Protein AF-A0A243SFG6-F1 (afdb_monomer_lite)

Foldseek 3Di:
DKADPVVRDDDDDDDPDDPVVVLVVLLDQDDDDSNVDNRIDDPDDDDDPDDD

pLDDT: mean 93.02, std 5.15, range [64.88, 97.62]

Sequence (52 aa):
MLFSRSQDKYYVGYTSMVLEERLRRHLSTHKGFTARAKDWAIVYSELFDQKS

Structure (mmCIF, N/CA/C/O backbone):
data_AF-A0A243SFG6-F1
#
_entry.id   AF-A0A243SFG6-F1
#
loop_
_atom_site.group_PDB
_atom_site.id
_atom_site.type_symbol
_atom_site.label_atom_id
_atom_site.label_alt_id
_atom_site.label_comp_id
_atom_site.label_asym_id
_atom_site.label_entity_id
_atom_site.label_seq_id
_atom_site.pdbx_PDB_ins_code
_atom_site.Cartn_x
_atom_site.Cartn_y
_atom_site.Cartn_z
_atom_site.occupancy
_atom_site.B_iso_or_equiv
_atom_site.auth_seq_id
_atom_site.auth_comp_id
_atom_site.auth_asym_id
_atom_site.auth_atom_id
_atom_site.pdbx_PDB_model_num
ATOM 1 N N . MET A 1 1 ? -1.802 -2.162 -7.397 1.00 94.50 1 MET A N 1
ATOM 2 C CA . MET A 1 1 ? -3.141 -1.875 -6.841 1.00 94.50 1 MET A CA 1
ATOM 3 C C . MET A 1 1 ? -3.124 -2.108 -5.340 1.00 94.50 1 MET A C 1
ATOM 5 O O . MET A 1 1 ? -2.592 -3.123 -4.896 1.00 94.50 1 MET A O 1
ATOM 9 N N . LEU A 1 2 ? -3.686 -1.176 -4.572 1.00 96.38 2 LEU A N 1
ATOM 10 C CA . LEU A 1 2 ? -3.849 -1.300 -3.124 1.00 96.38 2 LEU A CA 1
ATOM 11 C C . LEU A 1 2 ? -5.334 -1.366 -2.763 1.00 96.38 2 LEU A C 1
ATOM 13 O O . LEU A 1 2 ? -6.144 -0.718 -3.425 1.00 96.38 2 LEU A O 1
ATOM 17 N N . PHE A 1 3 ? -5.671 -2.084 -1.698 1.00 97.62 3 PHE A N 1
ATOM 18 C CA . PHE A 1 3 ? -7.018 -2.142 -1.132 1.00 97.62 3 PHE A CA 1
ATOM 19 C C . PHE A 1 3 ? -6.997 -1.718 0.337 1.00 97.62 3 PHE A C 1
ATOM 21 O O . PHE A 1 3 ? -6.080 -2.084 1.069 1.00 97.62 3 PHE A O 1
ATOM 28 N N . SER A 1 4 ? -7.999 -0.950 0.757 1.00 96.81 4 SER A N 1
ATOM 29 C CA . SER A 1 4 ? -8.266 -0.623 2.160 1.00 96.81 4 SER A CA 1
ATOM 30 C C . SER A 1 4 ? -9.601 -1.240 2.553 1.00 96.81 4 SER A C 1
ATOM 32 O O . SER A 1 4 ? -10.633 -0.916 1.961 1.00 96.81 4 SER A O 1
ATOM 34 N N . ARG A 1 5 ? -9.584 -2.113 3.567 1.00 96.56 5 ARG A N 1
ATOM 35 C CA . ARG A 1 5 ? -10.790 -2.785 4.070 1.00 96.56 5 ARG A CA 1
ATOM 36 C C . ARG A 1 5 ? -11.684 -1.812 4.830 1.00 96.56 5 ARG A C 1
ATOM 38 O O . ARG A 1 5 ? -12.896 -1.858 4.681 1.00 96.56 5 ARG A O 1
ATOM 45 N N . SER A 1 6 ? -11.088 -0.926 5.622 1.00 96.38 6 SER A N 1
ATOM 46 C CA . SER A 1 6 ? -11.802 0.068 6.426 1.00 96.38 6 SER A CA 1
ATOM 47 C C . SER A 1 6 ? -12.536 1.108 5.582 1.00 96.38 6 SER A C 1
ATOM 49 O O . SER A 1 6 ? -13.558 1.629 6.016 1.00 96.38 6 SER A O 1
ATOM 51 N N . GLN A 1 7 ? -12.026 1.419 4.388 1.00 94.06 7 GLN A N 1
ATOM 52 C CA . GLN A 1 7 ? -12.672 2.348 3.458 1.00 94.06 7 GLN A CA 1
ATOM 53 C C . GLN A 1 7 ? -13.524 1.645 2.401 1.00 94.06 7 GLN A C 1
ATOM 55 O O . GLN A 1 7 ? -14.295 2.319 1.721 1.00 94.06 7 GLN A O 1
ATOM 60 N N . ASP A 1 8 ? -13.343 0.335 2.227 1.00 96.12 8 ASP A N 1
ATOM 61 C CA . ASP A 1 8 ? -13.848 -0.424 1.082 1.00 96.12 8 ASP A CA 1
ATOM 62 C C . ASP A 1 8 ? -13.507 0.274 -0.251 1.00 96.12 8 ASP A C 1
ATOM 64 O O . ASP A 1 8 ? -14.359 0.629 -1.071 1.00 96.12 8 ASP A O 1
ATOM 68 N N . LYS A 1 9 ? -12.215 0.594 -0.424 1.00 96.69 9 LYS A N 1
ATOM 69 C CA . LYS A 1 9 ? -11.701 1.325 -1.594 1.00 96.69 9 LYS A CA 1
ATOM 70 C C . LYS A 1 9 ? -10.444 0.699 -2.163 1.00 96.69 9 LYS A C 1
ATOM 72 O O . LYS A 1 9 ? -9.579 0.203 -1.441 1.00 96.69 9 LYS A O 1
ATOM 77 N N . TYR A 1 10 ? -10.313 0.864 -3.476 1.00 96.44 10 TYR A N 1
ATOM 78 C CA . TYR A 1 10 ? -9.114 0.545 -4.232 1.00 96.44 10 TYR A CA 1
ATOM 79 C C . TYR A 1 10 ? -8.339 1.811 -4.592 1.00 96.44 10 TYR A C 1
ATOM 81 O O . TYR A 1 10 ? -8.914 2.863 -4.878 1.00 96.44 10 TYR A O 1
ATOM 89 N N . TYR A 1 11 ? -7.017 1.686 -4.614 1.00 94.62 11 TYR A N 1
ATOM 90 C CA . TYR A 1 11 ? -6.102 2.672 -5.165 1.00 94.62 11 TYR A CA 1
ATOM 91 C C . TYR A 1 11 ? -5.294 2.037 -6.300 1.00 94.62 11 TYR A C 1
ATOM 93 O O . TYR A 1 11 ? -4.581 1.044 -6.111 1.00 94.62 11 TYR A O 1
ATOM 101 N N . VAL A 1 12 ? -5.397 2.627 -7.488 1.00 95.06 12 VAL A N 1
ATOM 102 C CA . VAL A 1 12 ? -4.643 2.229 -8.680 1.00 95.06 12 VAL A CA 1
ATOM 103 C C . VAL A 1 12 ? -3.625 3.317 -8.984 1.00 95.06 12 VAL A C 1
ATOM 105 O O . VAL A 1 12 ? -3.949 4.501 -9.026 1.00 95.06 12 VAL A O 1
ATOM 108 N N . GLY A 1 13 ? -2.374 2.916 -9.170 1.00 92.94 13 GLY A N 1
ATOM 109 C CA . GLY A 1 13 ? -1.289 3.821 -9.503 1.00 92.94 13 GLY A CA 1
ATOM 110 C C . GLY A 1 13 ? -0.014 3.046 -9.788 1.00 92.94 13 GLY A C 1
ATOM 111 O O . GLY A 1 13 ? 0.091 1.867 -9.454 1.00 92.94 13 GLY A O 1
ATOM 112 N N . TYR A 1 14 ? 0.954 3.735 -10.376 1.00 93.75 14 TYR A N 1
ATOM 113 C CA . TYR A 1 14 ? 2.278 3.197 -10.666 1.00 93.75 14 TYR A CA 1
ATOM 114 C C . TYR A 1 14 ? 3.315 3.789 -9.711 1.00 93.75 14 TYR A C 1
ATOM 116 O O . TYR A 1 14 ? 3.101 4.849 -9.109 1.00 93.75 14 TYR A O 1
ATOM 124 N N . THR A 1 15 ? 4.455 3.120 -9.579 1.00 92.56 15 THR A N 1
ATOM 125 C CA . THR A 1 15 ? 5.607 3.589 -8.808 1.00 92.56 15 THR A CA 1
ATOM 126 C C . THR A 1 15 ? 6.892 3.170 -9.512 1.00 92.56 15 THR A C 1
ATOM 128 O O . THR A 1 15 ? 6.959 2.064 -10.028 1.00 92.56 15 THR A O 1
ATOM 131 N N . SER A 1 16 ? 7.902 4.042 -9.526 1.00 92.62 16 SER A N 1
ATOM 1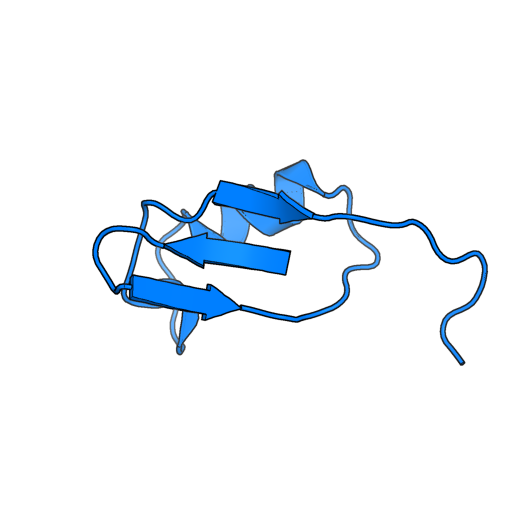32 C CA . SER A 1 16 ? 9.277 3.679 -9.920 1.00 92.62 16 SER A CA 1
ATOM 133 C C . SER A 1 16 ? 10.147 3.330 -8.706 1.00 92.62 16 SER A C 1
ATOM 135 O O . SER A 1 16 ? 11.330 3.048 -8.840 1.00 92.62 16 SER A O 1
ATOM 137 N N . MET A 1 17 ? 9.570 3.406 -7.505 1.00 90.94 17 MET A N 1
ATOM 138 C CA . MET A 1 17 ? 10.205 2.996 -6.255 1.00 90.94 17 MET A CA 1
ATOM 139 C C . MET A 1 17 ? 9.934 1.516 -5.995 1.00 90.94 17 MET A C 1
ATOM 141 O O . MET A 1 17 ? 8.940 0.978 -6.480 1.00 90.94 17 MET A O 1
ATOM 145 N N . VAL A 1 18 ? 10.742 0.918 -5.123 1.00 92.38 18 VAL A N 1
ATOM 146 C CA . VAL A 1 18 ? 10.456 -0.382 -4.508 1.00 92.38 18 VAL A CA 1
ATOM 147 C C . VAL A 1 18 ? 9.027 -0.391 -3.936 1.00 92.38 18 VAL A C 1
ATOM 149 O O . VAL A 1 18 ? 8.570 0.593 -3.337 1.00 92.38 18 VAL A O 1
ATOM 152 N N . LEU A 1 19 ? 8.293 -1.478 -4.177 1.00 92.44 19 LEU A N 1
ATOM 153 C CA . LEU A 1 19 ? 6.856 -1.575 -3.912 1.00 92.44 19 LEU A CA 1
ATOM 154 C C . LEU A 1 19 ? 6.532 -1.396 -2.418 1.00 92.44 19 LEU A C 1
ATOM 156 O O . LEU A 1 19 ? 5.562 -0.724 -2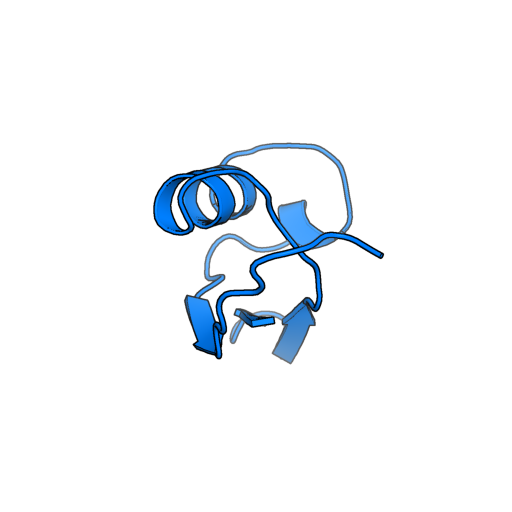.058 1.00 92.44 19 LEU A O 1
ATOM 160 N N . GLU A 1 20 ? 7.392 -1.916 -1.55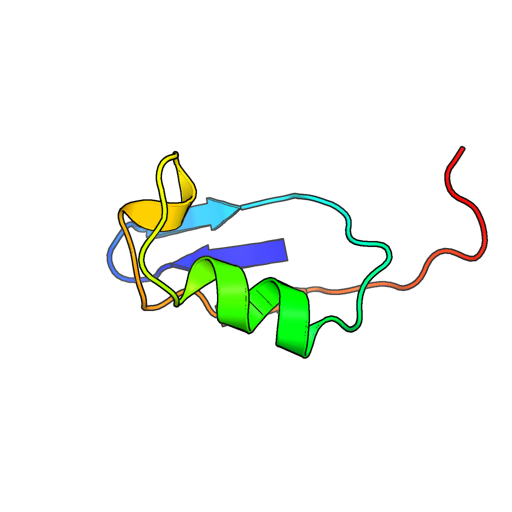3 1.00 92.88 20 GLU A N 1
ATOM 161 C CA . GLU A 1 20 ? 7.323 -1.805 -0.099 1.00 92.88 20 GLU A CA 1
ATOM 162 C C . GLU A 1 20 ? 7.447 -0.350 0.360 1.00 92.88 20 GLU A C 1
ATOM 164 O O . GLU A 1 20 ? 6.695 0.101 1.223 1.00 92.88 20 GLU A O 1
ATOM 169 N N . GLU A 1 21 ? 8.337 0.430 -0.258 1.00 94.69 21 GLU A N 1
ATOM 170 C CA . GLU A 1 21 ? 8.507 1.846 0.073 1.00 94.69 21 GLU A CA 1
ATOM 171 C C . GLU A 1 21 ? 7.281 2.662 -0.356 1.00 94.69 21 GLU A C 1
ATOM 173 O O . GLU A 1 21 ? 6.808 3.545 0.367 1.00 94.69 21 GLU A O 1
ATOM 178 N N . ARG A 1 22 ? 6.684 2.319 -1.506 1.00 94.50 22 ARG A N 1
ATOM 179 C CA . ARG A 1 22 ? 5.403 2.897 -1.929 1.00 94.50 22 ARG A CA 1
ATOM 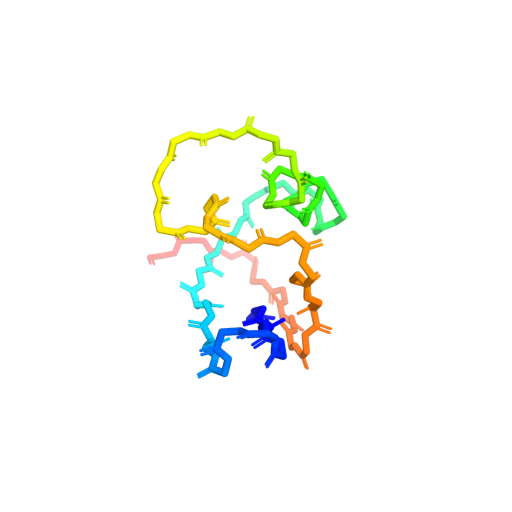180 C C . ARG A 1 22 ? 4.307 2.603 -0.907 1.00 94.50 22 ARG A C 1
ATOM 182 O O . ARG A 1 22 ? 3.582 3.530 -0.531 1.00 94.50 22 ARG A O 1
ATOM 189 N N . LEU A 1 23 ? 4.199 1.356 -0.452 1.00 95.31 23 LEU A N 1
ATOM 190 C CA . LEU A 1 23 ? 3.233 0.956 0.567 1.00 95.31 23 LEU A CA 1
ATOM 191 C C . LEU A 1 23 ? 3.467 1.714 1.880 1.00 95.31 23 LEU A C 1
ATOM 193 O O . LEU A 1 23 ? 2.535 2.321 2.408 1.00 95.31 23 LEU A O 1
ATOM 197 N N . ARG A 1 24 ? 4.715 1.787 2.354 1.00 95.19 24 ARG A N 1
ATOM 198 C CA . ARG A 1 24 ? 5.095 2.510 3.577 1.00 95.19 24 ARG A CA 1
ATOM 199 C C . ARG A 1 24 ? 4.621 3.963 3.559 1.00 95.19 24 ARG A C 1
ATOM 201 O O . ARG A 1 24 ? 4.083 4.441 4.553 1.00 95.19 24 ARG A O 1
ATOM 208 N N . ARG A 1 25 ? 4.732 4.656 2.419 1.00 93.94 25 ARG A N 1
ATOM 209 C CA . ARG A 1 25 ? 4.222 6.033 2.262 1.00 93.94 25 ARG A CA 1
ATOM 210 C C . ARG A 1 25 ? 2.697 6.138 2.367 1.00 93.94 25 ARG A C 1
ATOM 212 O O . ARG A 1 25 ? 2.192 7.154 2.834 1.00 93.94 25 ARG A O 1
ATOM 219 N N . HIS A 1 26 ? 1.953 5.114 1.947 1.00 92.56 26 HIS A N 1
ATOM 220 C CA . HIS A 1 26 ? 0.488 5.090 2.082 1.00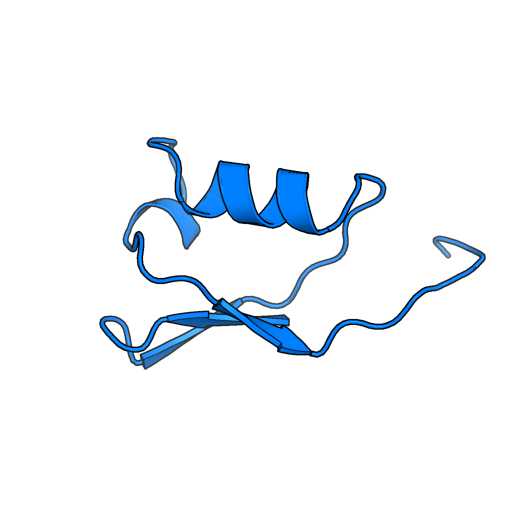 92.56 26 HIS A CA 1
ATOM 221 C C . HIS A 1 26 ? 0.088 4.886 3.549 1.00 92.56 26 HIS A C 1
ATOM 223 O O . HIS A 1 26 ? -0.851 5.517 4.042 1.00 92.56 26 HIS A O 1
ATOM 229 N N . LEU A 1 27 ? 0.869 4.077 4.266 1.00 93.81 27 LEU A N 1
ATOM 230 C CA . LEU A 1 27 ? 0.712 3.804 5.692 1.00 93.81 27 LEU A CA 1
ATOM 231 C C . LEU A 1 27 ? 1.255 4.926 6.597 1.00 93.81 27 LEU A C 1
ATOM 233 O O . LEU A 1 27 ? 0.864 5.006 7.753 1.00 93.81 27 LEU A O 1
ATOM 237 N N . SER A 1 28 ? 2.092 5.842 6.104 1.00 94.19 28 SER A N 1
ATOM 238 C CA . SER A 1 28 ? 2.570 6.994 6.883 1.00 94.19 28 SER A CA 1
ATOM 239 C C . SER A 1 28 ? 1.592 8.170 6.842 1.00 94.19 28 SER A C 1
ATOM 241 O O . SER A 1 28 ? 0.815 8.316 5.895 1.00 94.19 28 SER A O 1
ATOM 243 N N . THR A 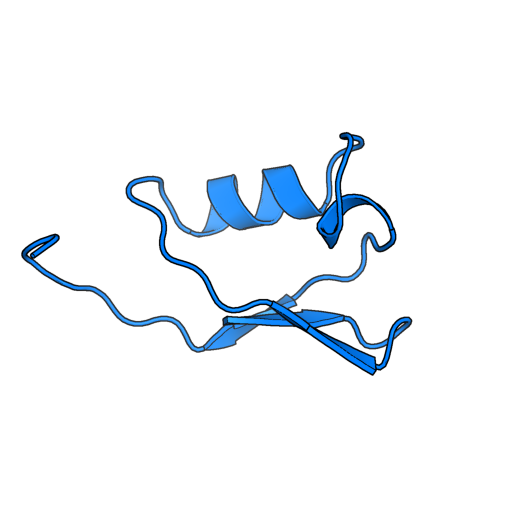1 29 ? 1.632 9.060 7.833 1.00 92.25 29 THR A N 1
ATOM 244 C CA . THR A 1 29 ? 0.847 10.307 7.815 1.00 92.25 29 THR A CA 1
ATOM 245 C C . THR A 1 29 ? 1.319 11.217 6.680 1.00 92.25 29 THR A C 1
ATOM 247 O O . THR A 1 29 ? 2.499 11.534 6.569 1.00 92.25 29 THR A O 1
ATOM 250 N N . HIS A 1 30 ? 0.394 11.615 5.811 1.00 91.12 30 HIS A N 1
ATOM 251 C CA . HIS A 1 30 ? 0.615 12.541 4.698 1.00 91.12 30 HIS A CA 1
ATOM 252 C C . HIS A 1 30 ? -0.712 13.240 4.364 1.00 91.12 30 HIS A C 1
ATOM 254 O O . HIS A 1 30 ? -1.724 12.990 5.015 1.00 91.12 30 HIS A O 1
ATOM 260 N N . LYS A 1 31 ? -0.733 14.126 3.366 1.00 92.88 31 LYS A N 1
ATOM 261 C CA . LYS A 1 31 ? -1.973 14.727 2.846 1.00 92.88 31 LYS A CA 1
ATOM 262 C C . LYS A 1 31 ? -2.424 13.985 1.587 1.00 92.88 31 LYS A C 1
ATOM 264 O O . LYS A 1 31 ? -1.581 13.556 0.806 1.00 92.88 31 LYS A O 1
ATOM 269 N N . GLY A 1 32 ? -3.732 13.883 1.357 1.00 91.31 32 GLY A N 1
ATOM 270 C CA . GLY A 1 32 ? -4.297 13.344 0.113 1.00 91.31 32 GLY A CA 1
ATOM 271 C C . GLY A 1 32 ? -5.272 12.186 0.320 1.00 91.31 32 GLY A C 1
ATOM 272 O O . GLY A 1 32 ? -5.617 11.835 1.445 1.00 91.31 32 GLY A O 1
ATOM 273 N N . PHE A 1 33 ? -5.730 11.599 -0.787 1.00 89.81 33 PHE A N 1
ATOM 274 C CA . PHE A 1 33 ? -6.749 10.544 -0.791 1.00 89.81 33 PHE A CA 1
ATOM 275 C C . PHE A 1 33 ? -6.337 9.324 0.045 1.00 89.81 33 PHE A C 1
ATOM 277 O O . PHE A 1 33 ? -7.055 8.912 0.953 1.00 89.81 33 PHE A O 1
ATOM 284 N N . THR A 1 34 ? -5.137 8.802 -0.209 1.00 91.12 34 THR A N 1
ATOM 285 C CA . THR A 1 34 ? -4.595 7.608 0.452 1.00 91.12 34 THR A CA 1
ATOM 286 C C . THR A 1 34 ? -4.216 7.844 1.910 1.00 91.12 34 THR A C 1
ATOM 288 O O . THR A 1 34 ? -4.008 6.894 2.654 1.00 91.12 34 THR A O 1
ATOM 291 N N . ALA A 1 35 ? -4.165 9.096 2.367 1.00 92.56 35 ALA A N 1
ATOM 292 C CA . ALA A 1 35 ? -3.851 9.399 3.755 1.00 92.56 35 ALA A CA 1
ATOM 293 C C . ALA A 1 35 ? -4.987 9.061 4.730 1.00 92.56 35 ALA A C 1
ATOM 295 O O . ALA A 1 35 ? -4.710 8.886 5.915 1.00 92.56 35 ALA A O 1
ATOM 296 N N . ARG A 1 36 ? -6.230 8.962 4.236 1.00 91.75 36 ARG A N 1
ATOM 297 C CA . ARG A 1 36 ? -7.449 8.730 5.034 1.00 91.75 36 ARG A CA 1
ATOM 298 C C . ARG A 1 36 ? -7.508 7.348 5.684 1.00 91.75 36 ARG A C 1
ATOM 300 O O . ARG A 1 36 ? -8.276 7.159 6.618 1.00 91.75 36 ARG A O 1
ATOM 307 N N . ALA A 1 37 ? -6.699 6.412 5.197 1.00 94.00 37 ALA A N 1
ATOM 308 C CA . ALA A 1 37 ? -6.619 5.054 5.706 1.00 94.00 37 ALA A CA 1
ATOM 309 C C . ALA A 1 37 ? -5.164 4.616 5.893 1.00 94.00 37 ALA A C 1
ATOM 311 O O . ALA A 1 37 ? -4.242 5.153 5.268 1.00 94.00 37 ALA A O 1
ATOM 312 N N . LYS A 1 38 ? -4.967 3.661 6.802 1.00 95.06 38 LYS A N 1
ATOM 313 C CA . LYS A 1 38 ? -3.657 3.137 7.229 1.00 95.06 38 LYS A CA 1
ATOM 314 C C . LYS A 1 38 ? -3.628 1.608 7.233 1.00 95.06 38 LYS A C 1
ATOM 316 O O . LYS A 1 38 ? -2.738 1.009 7.812 1.00 95.06 38 LYS A O 1
ATOM 321 N N . ASP A 1 39 ? -4.602 0.993 6.581 1.00 95.94 39 ASP A N 1
ATOM 322 C CA . ASP A 1 39 ? -4.765 -0.449 6.406 1.00 95.94 39 ASP A CA 1
ATOM 323 C C . ASP A 1 39 ? -4.639 -0.845 4.926 1.00 95.94 39 ASP A C 1
ATOM 325 O O . ASP A 1 39 ? -5.160 -1.875 4.504 1.00 95.94 39 ASP A O 1
ATOM 329 N N . TRP A 1 40 ? -3.983 -0.002 4.122 1.00 97.19 40 TRP A N 1
ATOM 330 C CA . TRP A 1 40 ? -3.707 -0.309 2.725 1.00 97.19 40 TRP A CA 1
ATOM 331 C C . TRP A 1 40 ? -2.882 -1.592 2.629 1.00 97.19 40 TRP A C 1
ATOM 333 O O . TRP A 1 40 ? -1.845 -1.714 3.277 1.00 97.19 40 TRP A O 1
ATOM 343 N N . ALA A 1 41 ? -3.313 -2.513 1.775 1.00 96.81 41 ALA A N 1
ATOM 344 C CA . ALA A 1 41 ? -2.598 -3.739 1.453 1.00 96.81 41 ALA A CA 1
ATOM 345 C C . ALA A 1 41 ? -2.411 -3.858 -0.061 1.00 96.81 41 ALA A C 1
ATOM 347 O O . ALA A 1 41 ? -3.278 -3.445 -0.835 1.00 96.81 41 ALA A O 1
ATOM 348 N N . ILE A 1 42 ? -1.282 -4.421 -0.492 1.00 96.31 42 ILE A N 1
ATOM 349 C CA . ILE A 1 42 ? -1.051 -4.743 -1.902 1.00 96.31 42 ILE A CA 1
ATOM 350 C C . ILE A 1 42 ? -1.877 -5.978 -2.244 1.00 96.31 42 ILE A C 1
ATOM 352 O O . ILE A 1 42 ? -1.712 -7.023 -1.625 1.00 96.31 42 ILE A O 1
ATOM 356 N N . VAL A 1 43 ? -2.751 -5.849 -3.239 1.00 97.19 43 VAL A N 1
ATOM 357 C CA . VAL A 1 43 ? -3.575 -6.964 -3.744 1.00 97.19 43 VAL A CA 1
ATOM 358 C C . VAL A 1 43 ? -3.212 -7.361 -5.172 1.00 97.19 43 VAL A C 1
ATOM 360 O O . VAL A 1 43 ? -3.561 -8.446 -5.617 1.00 97.19 43 VAL A O 1
ATOM 363 N N . TYR A 1 44 ? -2.501 -6.490 -5.889 1.00 96.31 44 TYR A N 1
ATOM 364 C CA . TYR A 1 44 ? -1.983 -6.764 -7.225 1.00 96.31 44 TYR A CA 1
ATOM 365 C C . TYR A 1 44 ? -0.778 -5.870 -7.509 1.00 96.31 44 TYR A C 1
ATOM 367 O O . TYR A 1 44 ? -0.798 -4.674 -7.188 1.00 96.31 44 TYR A O 1
ATOM 375 N N . SER A 1 45 ? 0.242 -6.418 -8.153 1.00 95.12 45 SER A N 1
ATOM 376 C CA . SER A 1 45 ? 1.393 -5.678 -8.662 1.00 95.12 45 SER A CA 1
ATOM 377 C C . SER A 1 45 ? 1.947 -6.382 -9.887 1.00 95.12 45 SER A C 1
ATOM 379 O O . SER A 1 45 ? 2.054 -7.604 -9.895 1.00 95.12 45 SER A O 1
ATOM 381 N N . GLU A 1 46 ? 2.353 -5.598 -10.871 1.00 94.12 46 GLU A N 1
ATOM 382 C CA . GLU A 1 46 ? 3.036 -6.066 -12.069 1.00 94.12 46 GLU A CA 1
ATOM 383 C C . GLU A 1 46 ? 4.201 -5.117 -12.364 1.00 94.12 46 GLU A C 1
ATOM 385 O O . GLU A 1 46 ? 4.171 -3.943 -11.971 1.00 94.12 46 GLU A O 1
ATOM 390 N N . LEU A 1 47 ? 5.245 -5.643 -12.997 1.00 92.25 47 LEU A N 1
ATOM 391 C CA . LEU A 1 47 ? 6.420 -4.873 -13.385 1.00 92.25 47 LEU A CA 1
ATOM 392 C C . LEU A 1 47 ? 6.315 -4.508 -14.862 1.00 92.25 47 LEU A C 1
ATOM 394 O O . LEU A 1 47 ? 5.898 -5.323 -15.680 1.00 92.25 47 LEU A O 1
ATOM 398 N N . PHE A 1 48 ? 6.727 -3.286 -15.180 1.00 91.19 48 PHE A N 1
ATOM 399 C CA . PHE A 1 48 ? 6.809 -2.788 -16.544 1.00 91.19 48 PHE A CA 1
ATOM 400 C C . PHE A 1 48 ? 8.226 -2.291 -16.805 1.00 91.19 48 PHE A C 1
ATOM 402 O O . PHE A 1 48 ? 8.763 -1.518 -16.008 1.00 91.19 48 PHE A O 1
ATOM 409 N N . ASP A 1 49 ? 8.801 -2.697 -17.935 1.00 88.62 49 ASP A N 1
ATOM 410 C CA . ASP A 1 49 ? 10.158 -2.301 -18.330 1.00 88.62 49 ASP A CA 1
ATOM 411 C C . ASP A 1 49 ? 10.233 -0.836 -18.770 1.00 88.62 49 ASP A C 1
ATOM 413 O O . ASP A 1 49 ? 11.285 -0.201 -18.691 1.00 88.62 49 ASP A O 1
ATOM 417 N N . GLN A 1 50 ? 9.112 -0.282 -19.236 1.00 86.69 50 GLN A N 1
ATOM 418 C CA . GLN A 1 50 ? 9.023 1.094 -19.700 1.00 86.69 50 GLN A CA 1
ATOM 419 C C . GLN A 1 50 ? 7.817 1.806 -19.104 1.00 86.69 50 GLN A C 1
ATOM 421 O O . GLN A 1 50 ? 6.751 1.231 -18.886 1.00 86.69 50 GLN A O 1
ATOM 426 N N . LYS A 1 51 ? 8.005 3.103 -18.873 1.00 76.56 51 LYS A N 1
ATOM 427 C CA . LYS A 1 51 ? 6.940 4.043 -18.550 1.00 76.56 51 LYS A CA 1
ATOM 428 C C . LYS A 1 51 ? 6.632 4.830 -19.825 1.00 76.56 51 LYS A C 1
ATOM 430 O O . LYS A 1 51 ? 7.306 5.826 -20.082 1.00 76.56 51 LYS A O 1
ATOM 435 N N . SER A 1 52 ? 5.695 4.336 -20.629 1.00 64.88 52 SER A N 1
ATOM 436 C CA . SER A 1 52 ? 5.253 4.963 -21.885 1.00 64.88 52 SER A CA 1
ATOM 437 C C . SER A 1 52 ? 4.033 5.851 -21.670 1.00 64.88 52 SER A C 1
ATOM 439 O O . SER A 1 52 ? 3.157 5.455 -20.868 1.00 64.88 52 SER A O 1
#

Radius of gyration: 11.25 Å; chains: 1; bounding box: 24×22×30 Å

Secondary structure (DSSP, 8-state):
-EEETTTTEEE----SS-HHHHHHHHHS--SSGGGG-S-EEE------S---